Protein AF-A0AAD4YMC9-F1 (afdb_monomer)

Solvent-accessible surface area (backbone atoms only — not comparable to full-atom values): 6357 Å² total; per-residue (Å²): 118,79,87,75,67,82,70,61,77,69,57,55,56,53,53,50,50,51,53,51,49,53,55,74,73,39,73,92,55,66,74,19,48,27,41,34,62,52,58,70,92,81,46,60,99,86,51,73,63,54,41,75,26,37,43,72,48,78,41,62,96,90,48,32,35,30,28,38,27,82,87,80,70,43,82,44,67,43,78,58,65,49,80,41,89,90,42,50,69,77,58,58,70,58,72,74,55,77,78,78,84,130

pLDDT: mean 74.2, std 11.3, range [50.88, 88.38]

Radius of gyration: 20.19 Å; Cα contacts (8 Å, |Δi|>4): 122; chains: 1; bounding box: 40×46×56 Å

Structure (mmCIF, N/CA/C/O backbone):
data_AF-A0AAD4YMC9-F1
#
_entry.id   AF-A0AAD4YMC9-F1
#
loop_
_atom_site.group_PDB
_atom_site.id
_atom_site.type_symbol
_atom_site.label_atom_id
_atom_site.label_alt_id
_atom_site.label_comp_id
_atom_site.label_asym_id
_atom_site.label_entity_id
_atom_site.label_seq_id
_atom_site.pdbx_PDB_ins_code
_atom_site.Cartn_x
_atom_site.Cartn_y
_atom_site.Cartn_z
_atom_site.occupancy
_atom_site.B_iso_or_equiv
_atom_site.auth_seq_id
_atom_site.auth_comp_id
_atom_site.auth_asym_id
_atom_site.auth_atom_id
_atom_site.pdbx_PDB_model_num
ATOM 1 N N . MET A 1 1 ? 13.594 -19.089 -26.811 1.00 53.41 1 MET A N 1
ATOM 2 C CA . MET A 1 1 ? 14.348 -17.931 -26.276 1.00 53.41 1 MET A CA 1
ATOM 3 C C . MET A 1 1 ? 14.336 -16.803 -27.292 1.00 53.41 1 MET A C 1
ATOM 5 O O . MET A 1 1 ? 14.528 -17.081 -28.473 1.00 53.41 1 MET A O 1
ATOM 9 N N . LEU A 1 2 ? 14.151 -15.563 -26.823 1.00 60.88 2 LEU A N 1
ATOM 10 C CA . LEU A 1 2 ? 14.175 -14.322 -27.618 1.00 60.88 2 LEU A CA 1
ATOM 11 C C . LEU A 1 2 ? 15.392 -14.213 -28.557 1.00 60.88 2 LEU A C 1
ATOM 13 O O . LEU A 1 2 ? 15.291 -13.594 -29.609 1.00 60.88 2 LEU A O 1
ATOM 17 N N . SER A 1 3 ? 16.501 -14.886 -28.239 1.00 60.53 3 SER A N 1
ATOM 18 C CA . SER A 1 3 ? 17.723 -14.959 -29.053 1.00 60.53 3 SER A CA 1
ATOM 19 C C . SER A 1 3 ? 17.531 -15.402 -30.512 1.00 60.53 3 SER A C 1
ATOM 21 O O . SER A 1 3 ? 18.383 -15.112 -31.345 1.00 60.53 3 SER A O 1
ATOM 23 N N . HIS A 1 4 ? 16.418 -16.057 -30.854 1.00 72.94 4 HIS A N 1
ATOM 24 C CA . HIS A 1 4 ? 16.122 -16.491 -32.226 1.00 72.94 4 HIS A CA 1
ATOM 25 C C . HIS A 1 4 ? 15.272 -15.490 -33.028 1.00 72.94 4 HIS A C 1
ATOM 27 O O . HIS A 1 4 ? 15.009 -15.726 -34.204 1.00 72.94 4 HIS A O 1
ATOM 33 N N . ALA A 1 5 ? 14.853 -14.369 -32.429 1.00 76.75 5 ALA A N 1
ATOM 34 C CA . ALA A 1 5 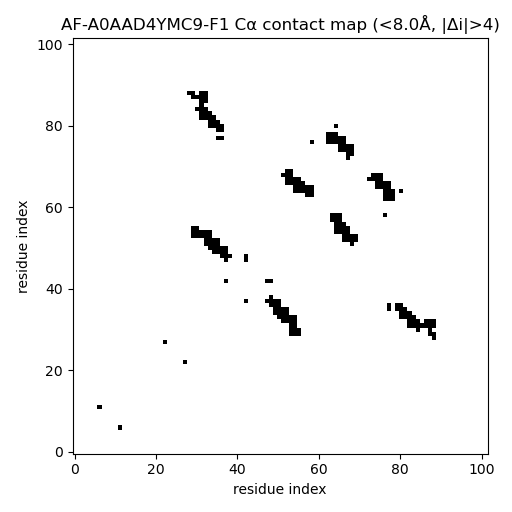? 13.903 -13.430 -33.032 1.00 76.75 5 ALA A CA 1
ATOM 35 C C . ALA A 1 5 ? 14.485 -12.548 -34.161 1.00 76.75 5 ALA A C 1
ATOM 37 O O . ALA A 1 5 ? 13.740 -11.784 -34.763 1.00 76.75 5 ALA A O 1
ATOM 38 N N . LYS A 1 6 ? 15.792 -12.643 -34.470 1.00 80.62 6 LYS A N 1
ATOM 39 C CA . LYS A 1 6 ? 16.488 -11.866 -35.527 1.00 80.62 6 LYS A CA 1
ATOM 40 C C . LYS A 1 6 ? 16.187 -10.351 -35.507 1.00 80.62 6 LYS A C 1
ATOM 42 O O . LYS A 1 6 ? 16.145 -9.711 -36.554 1.00 80.62 6 LYS A O 1
ATOM 47 N N . LEU A 1 7 ? 15.986 -9.769 -34.323 1.00 77.25 7 LEU A N 1
ATOM 48 C CA . LEU A 1 7 ? 15.682 -8.343 -34.185 1.00 77.25 7 LEU A CA 1
ATOM 49 C C . LEU A 1 7 ? 16.940 -7.464 -34.332 1.00 77.25 7 LEU A C 1
ATOM 51 O O . LEU A 1 7 ? 18.023 -7.878 -33.897 1.00 77.25 7 LEU A O 1
ATOM 55 N N . PRO A 1 8 ? 16.810 -6.240 -34.886 1.00 82.50 8 PRO A N 1
ATOM 56 C CA . PRO A 1 8 ? 17.896 -5.262 -34.957 1.00 82.50 8 PRO A CA 1
ATOM 57 C C . PRO A 1 8 ? 18.485 -4.931 -33.579 1.00 82.50 8 PRO A C 1
ATOM 59 O O . PRO A 1 8 ? 17.760 -4.870 -32.590 1.00 82.50 8 PRO A O 1
ATOM 62 N N . LYS A 1 9 ? 19.797 -4.654 -33.510 1.00 73.69 9 LYS A N 1
ATOM 63 C CA . LYS A 1 9 ? 20.521 -4.355 -32.252 1.00 73.69 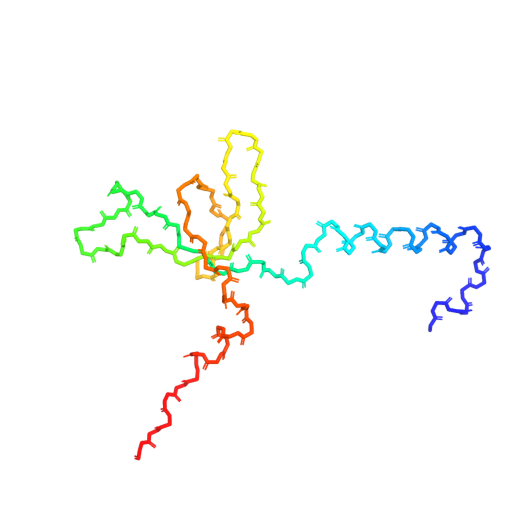9 LYS A CA 1
ATOM 64 C C . LYS A 1 9 ? 19.898 -3.216 -31.427 1.00 73.69 9 LYS A C 1
ATOM 66 O O . LYS A 1 9 ? 19.940 -3.280 -30.205 1.00 73.69 9 LYS A O 1
ATOM 71 N N . SER A 1 10 ? 19.295 -2.220 -32.077 1.00 79.31 10 SER A N 1
ATOM 72 C CA . SER A 1 10 ? 18.619 -1.090 -31.421 1.00 79.31 10 SER A CA 1
ATOM 73 C C . SER A 1 10 ? 17.424 -1.517 -30.563 1.00 79.31 10 SER A C 1
ATOM 75 O O . SER A 1 10 ? 17.274 -1.035 -29.445 1.00 79.31 10 SER A O 1
ATOM 77 N N . PHE A 1 11 ? 16.640 -2.491 -31.033 1.00 79.44 11 PHE A N 1
ATOM 78 C CA . PHE A 1 11 ? 15.468 -3.009 -30.320 1.00 79.44 11 PHE A CA 1
ATOM 79 C C . PHE A 1 11 ? 15.832 -3.698 -29.001 1.00 79.44 11 PHE A C 1
ATOM 81 O O . PHE A 1 11 ? 15.040 -3.720 -28.064 1.00 79.44 11 PHE A O 1
ATOM 88 N N . TRP A 1 12 ? 17.046 -4.243 -28.902 1.00 80.00 12 TRP A N 1
ATOM 89 C CA . TRP A 1 12 ? 17.529 -4.861 -27.669 1.00 80.00 12 TRP A CA 1
ATOM 90 C C . TRP A 1 12 ? 17.838 -3.830 -26.583 1.00 80.00 12 TRP A C 1
ATOM 92 O O . TRP A 1 12 ? 17.618 -4.114 -25.409 1.00 80.00 12 TRP A O 1
ATOM 102 N N . GLY A 1 13 ? 18.302 -2.636 -26.969 1.00 83.75 13 GLY A N 1
ATOM 103 C CA . GLY A 1 13 ? 18.502 -1.525 -26.038 1.00 83.75 13 GLY A CA 1
ATOM 104 C C . GLY A 1 13 ? 17.180 -1.043 -25.441 1.00 83.75 13 GLY A C 1
ATOM 105 O O . GLY A 1 13 ? 17.075 -0.892 -24.228 1.00 83.75 13 GLY A O 1
ATOM 106 N N . GLU A 1 14 ? 16.151 -0.892 -26.277 1.00 83.06 14 GLU A N 1
ATOM 107 C CA . GLU A 1 14 ? 14.804 -0.492 -25.843 1.00 83.06 14 GLU A CA 1
ATOM 108 C C . GLU A 1 14 ? 14.123 -1.556 -24.978 1.00 83.06 14 GLU A C 1
ATOM 110 O O . GLU A 1 14 ? 13.527 -1.231 -23.950 1.00 83.06 14 GLU A O 1
ATOM 115 N N . ALA A 1 15 ? 14.244 -2.834 -25.349 1.00 85.88 15 ALA A N 1
ATOM 116 C CA . ALA A 1 15 ? 13.688 -3.935 -24.570 1.00 85.88 15 ALA A CA 1
ATOM 117 C C . ALA A 1 15 ? 14.338 -4.039 -23.181 1.00 85.88 15 ALA A C 1
ATOM 119 O O . ALA A 1 15 ? 13.638 -4.246 -22.191 1.00 85.88 15 ALA A O 1
ATOM 120 N N . LEU A 1 16 ? 15.662 -3.862 -23.097 1.00 85.94 16 LEU A N 1
ATOM 121 C CA . LEU A 1 16 ? 16.382 -3.837 -2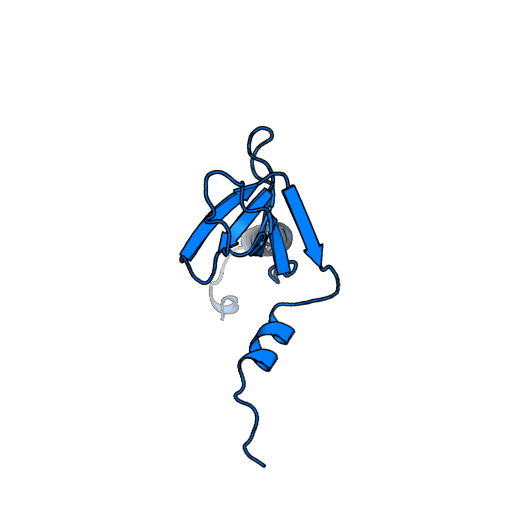1.825 1.00 85.94 16 LEU A CA 1
ATOM 122 C C . LEU A 1 16 ? 15.965 -2.632 -20.976 1.00 85.94 16 LEU A C 1
ATOM 124 O O . LEU A 1 16 ? 15.668 -2.809 -19.799 1.00 85.94 16 LEU A O 1
ATOM 128 N N . MET A 1 17 ? 15.893 -1.436 -21.570 1.00 83.25 17 MET A N 1
ATOM 129 C CA . MET A 1 17 ? 15.479 -0.225 -20.858 1.00 83.25 17 MET A CA 1
ATOM 130 C C . MET A 1 17 ? 14.057 -0.359 -20.314 1.00 83.25 17 MET A C 1
ATOM 132 O O . MET A 1 17 ? 13.827 -0.130 -19.138 1.00 83.25 17 MET A O 1
ATOM 136 N N . THR A 1 18 ? 13.131 -0.862 -21.131 1.00 83.69 18 THR A N 1
ATOM 137 C CA . THR A 1 18 ? 11.741 -1.100 -20.722 1.00 83.69 18 THR A CA 1
ATOM 138 C C . THR A 1 18 ? 11.648 -2.131 -19.597 1.00 83.69 18 THR A C 1
ATOM 140 O O . THR A 1 18 ? 10.875 -1.955 -18.661 1.00 83.69 18 THR A O 1
ATOM 143 N N . ALA A 1 19 ? 12.434 -3.211 -19.652 1.00 83.00 19 ALA A N 1
ATOM 144 C CA . ALA A 1 19 ? 12.467 -4.200 -18.577 1.00 83.00 19 ALA A CA 1
ATOM 145 C C . ALA A 1 19 ? 13.006 -3.600 -17.268 1.00 83.00 19 ALA A C 1
ATOM 147 O O . ALA A 1 19 ? 12.432 -3.843 -16.209 1.00 83.00 19 ALA A O 1
ATOM 148 N N . VAL A 1 20 ? 14.071 -2.795 -17.342 1.00 80.44 20 VAL A N 1
ATOM 149 C CA . VAL A 1 20 ? 14.642 -2.074 -16.193 1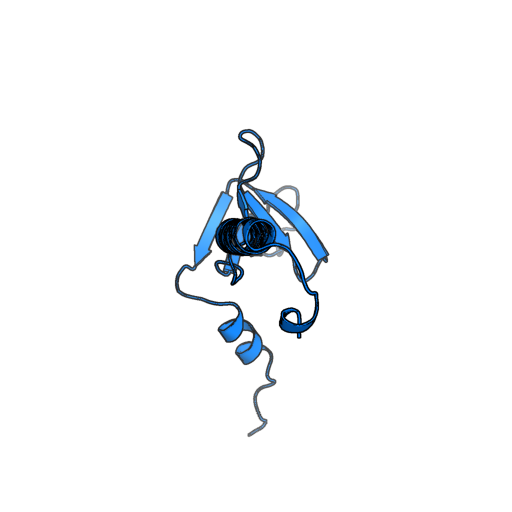.00 80.44 20 VAL A CA 1
ATOM 150 C C . VAL A 1 20 ? 13.641 -1.067 -15.630 1.00 80.44 20 VAL A C 1
ATOM 152 O O . VAL A 1 20 ? 13.420 -1.047 -14.423 1.00 80.44 20 VAL A O 1
ATOM 155 N N . ASP A 1 21 ? 12.982 -0.293 -16.489 1.00 79.75 21 ASP A N 1
ATOM 156 C CA . ASP A 1 21 ? 11.954 0.668 -16.098 1.00 79.75 21 ASP A CA 1
ATOM 157 C C . ASP A 1 21 ? 10.786 -0.030 -15.398 1.00 79.75 21 ASP A C 1
ATOM 159 O O . ASP A 1 21 ? 10.376 0.397 -14.326 1.00 79.75 21 ASP A O 1
ATOM 163 N N . LEU A 1 22 ? 10.290 -1.151 -15.931 1.00 74.12 22 LEU A N 1
ATOM 164 C CA . LEU A 1 22 ? 9.210 -1.923 -15.306 1.00 74.12 22 LEU A CA 1
ATOM 165 C C . LEU A 1 22 ? 9.609 -2.516 -13.9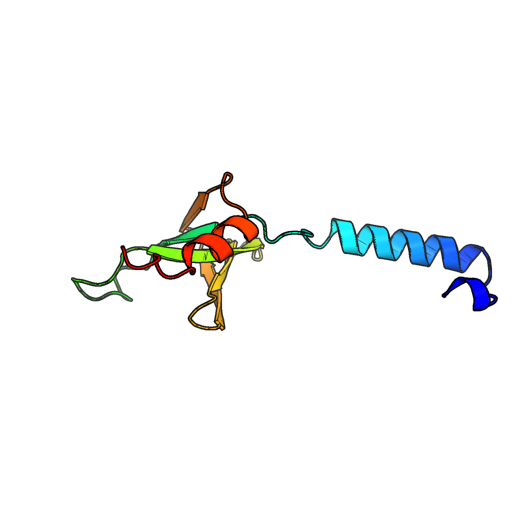46 1.00 74.12 22 LEU A C 1
ATOM 167 O O . LEU A 1 22 ? 8.793 -2.513 -13.024 1.00 74.12 22 LEU A O 1
ATOM 171 N N . ILE A 1 23 ? 10.846 -3.004 -13.810 1.00 70.06 23 ILE A N 1
ATOM 172 C CA . ILE A 1 23 ? 11.377 -3.541 -12.546 1.00 70.06 23 ILE A CA 1
ATOM 173 C C . ILE A 1 23 ? 11.549 -2.431 -11.507 1.00 70.06 23 ILE A C 1
ATOM 175 O O . ILE A 1 23 ? 11.268 -2.645 -10.334 1.00 70.06 23 ILE A O 1
ATOM 179 N N . ASN A 1 24 ? 11.987 -1.244 -11.922 1.00 71.12 24 ASN A N 1
ATOM 180 C CA . ASN A 1 24 ? 12.186 -0.116 -11.015 1.00 71.12 24 ASN A CA 1
ATOM 181 C C . ASN A 1 24 ? 10.867 0.582 -10.643 1.00 71.12 24 ASN A C 1
ATOM 183 O O . ASN A 1 24 ? 10.768 1.170 -9.568 1.00 71.12 24 ASN A O 1
ATOM 187 N N . LEU A 1 25 ? 9.850 0.527 -11.510 1.00 67.12 25 LEU A N 1
ATOM 188 C CA . LEU A 1 25 ? 8.538 1.136 -11.272 1.00 67.12 25 LEU A CA 1
ATOM 189 C C . LEU A 1 25 ? 7.638 0.275 -10.372 1.00 67.12 25 LEU A C 1
ATOM 191 O O . LEU A 1 25 ? 6.734 0.797 -9.719 1.00 67.12 25 LEU A O 1
ATOM 195 N N . SER A 1 26 ? 7.849 -1.043 -10.355 1.00 53.16 26 SER A N 1
ATOM 196 C CA . SER A 1 26 ? 7.066 -1.976 -9.553 1.00 53.16 26 SER A CA 1
ATOM 197 C C . SER A 1 26 ? 7.930 -2.517 -8.417 1.00 53.16 26 SER A C 1
ATOM 199 O O . SER A 1 26 ? 8.895 -3.225 -8.694 1.00 53.16 26 SER A O 1
ATOM 201 N N . PRO A 1 27 ? 7.615 -2.227 -7.143 1.00 54.91 27 PRO A N 1
ATOM 202 C CA . PRO A 1 27 ? 8.290 -2.881 -6.034 1.00 54.91 27 PRO A CA 1
ATOM 203 C C . PRO A 1 27 ? 8.158 -4.396 -6.212 1.00 54.91 27 PRO A C 1
ATOM 205 O O . PRO A 1 27 ? 7.055 -4.939 -6.192 1.00 54.91 27 PRO A O 1
ATOM 208 N N . SER A 1 28 ? 9.276 -5.074 -6.464 1.00 55.94 28 SER A N 1
ATOM 209 C CA . SER A 1 28 ? 9.322 -6.501 -6.816 1.00 55.94 28 SER A CA 1
ATOM 210 C C . SER A 1 28 ? 8.906 -7.424 -5.667 1.00 55.94 28 SER A C 1
ATOM 212 O O . SER A 1 28 ? 8.615 -8.598 -5.886 1.00 55.94 28 SER A O 1
ATOM 214 N N . ALA A 1 29 ? 8.802 -6.876 -4.461 1.00 56.47 29 ALA A N 1
ATOM 215 C CA . ALA A 1 29 ? 8.132 -7.467 -3.321 1.00 56.47 29 ALA A CA 1
ATOM 216 C C . ALA A 1 29 ? 7.129 -6.436 -2.784 1.00 56.47 29 ALA A C 1
ATOM 218 O O . ALA A 1 29 ? 7.471 -5.250 -2.721 1.00 56.47 29 ALA A O 1
ATOM 219 N N . PRO A 1 30 ? 5.901 -6.829 -2.405 1.00 55.44 30 PRO A N 1
ATOM 220 C CA . PRO A 1 30 ? 5.009 -5.881 -1.761 1.00 55.44 30 PRO A CA 1
ATOM 221 C C . PRO A 1 30 ? 5.634 -5.477 -0.425 1.00 55.44 30 PRO A C 1
ATOM 223 O O . PRO A 1 30 ? 5.980 -6.322 0.400 1.00 55.44 30 PRO A O 1
ATOM 226 N N . LEU A 1 31 ? 5.865 -4.172 -0.302 1.00 57.66 31 LEU A N 1
ATOM 227 C CA . LEU A 1 31 ? 6.744 -3.554 0.683 1.00 57.66 31 LEU A CA 1
ATOM 228 C C . LEU A 1 31 ? 6.055 -3.457 2.045 1.00 57.66 31 LEU A C 1
ATOM 230 O O . LEU A 1 31 ? 5.776 -2.360 2.512 1.00 57.66 31 LEU A O 1
ATOM 234 N N . ASN A 1 32 ? 5.836 -4.595 2.694 1.00 61.59 32 ASN A N 1
ATOM 235 C CA . ASN A 1 32 ? 5.498 -4.699 4.115 1.00 61.59 32 ASN A CA 1
ATOM 236 C C . ASN A 1 32 ? 3.997 -4.708 4.451 1.00 61.59 32 ASN A C 1
ATOM 238 O O . ASN A 1 32 ? 3.137 -4.166 3.740 1.00 61.59 32 ASN A O 1
ATOM 242 N N . GLU A 1 33 ? 3.709 -5.349 5.583 1.00 64.06 33 GLU A N 1
ATOM 243 C CA . GLU A 1 33 ? 2.422 -5.292 6.264 1.00 64.06 33 GLU A CA 1
ATOM 244 C C . GLU A 1 33 ? 2.203 -3.944 6.951 1.00 64.06 33 GLU A C 1
ATOM 246 O O . GLU A 1 33 ? 3.120 -3.279 7.449 1.00 64.06 33 GLU A O 1
ATOM 251 N N . LEU A 1 34 ? 0.939 -3.534 6.969 1.00 71.69 34 LEU A N 1
ATOM 252 C CA . LEU A 1 34 ? 0.497 -2.249 7.475 1.00 71.69 34 LEU A CA 1
ATOM 253 C C . LEU A 1 34 ? -0.814 -2.391 8.221 1.00 71.69 34 LEU A C 1
ATOM 255 O O . LEU A 1 34 ? -1.789 -2.915 7.681 1.00 71.69 34 LEU A O 1
ATOM 259 N N . PHE A 1 35 ? -0.898 -1.803 9.411 1.00 75.50 35 PHE A N 1
ATOM 260 C CA . PHE A 1 35 ? -2.186 -1.615 10.066 1.00 75.50 35 PHE A CA 1
ATOM 261 C C . PHE A 1 35 ? -2.787 -0.270 9.664 1.00 75.50 35 PHE A C 1
ATOM 263 O O . PHE A 1 35 ? -2.219 0.800 9.891 1.00 75.50 35 PHE A O 1
ATOM 270 N N . VAL A 1 36 ? -3.983 -0.330 9.091 1.00 78.75 36 VAL A N 1
ATOM 271 C CA . VAL A 1 36 ? -4.797 0.829 8.730 1.00 78.75 36 VAL A CA 1
ATOM 272 C C . VAL A 1 36 ? -5.786 1.087 9.850 1.00 78.75 36 VAL A C 1
ATOM 274 O O . VAL A 1 36 ? -6.497 0.171 10.276 1.00 78.75 36 VAL A O 1
ATOM 277 N N . HIS A 1 37 ? -5.863 2.326 10.329 1.00 81.50 37 HIS A N 1
ATOM 278 C CA . HIS A 1 37 ? -6.850 2.672 11.343 1.00 81.50 37 HIS A CA 1
ATOM 279 C C . HIS A 1 37 ? -8.276 2.564 10.782 1.00 81.50 37 HIS A C 1
ATOM 281 O O . HIS A 1 37 ? -8.575 3.106 9.717 1.00 81.50 37 HIS A O 1
ATOM 287 N N . ILE A 1 38 ? -9.174 1.889 11.509 1.00 79.38 38 ILE A N 1
ATOM 288 C CA . ILE A 1 38 ? -10.597 1.837 11.156 1.00 79.38 38 ILE A CA 1
ATOM 289 C C . ILE A 1 38 ? -11.324 2.977 11.890 1.00 79.38 38 ILE A C 1
ATOM 291 O O . ILE A 1 38 ? -11.374 2.962 13.128 1.00 79.38 38 ILE A O 1
ATOM 295 N N . PRO A 1 39 ? -11.922 3.944 11.160 1.00 76.00 39 PRO A N 1
ATOM 296 C CA . PRO A 1 39 ? -12.680 5.038 11.759 1.00 76.00 39 PRO A CA 1
ATOM 297 C C . PRO A 1 39 ? -13.798 4.533 12.671 1.00 76.00 39 PRO A C 1
ATOM 299 O O . PRO A 1 39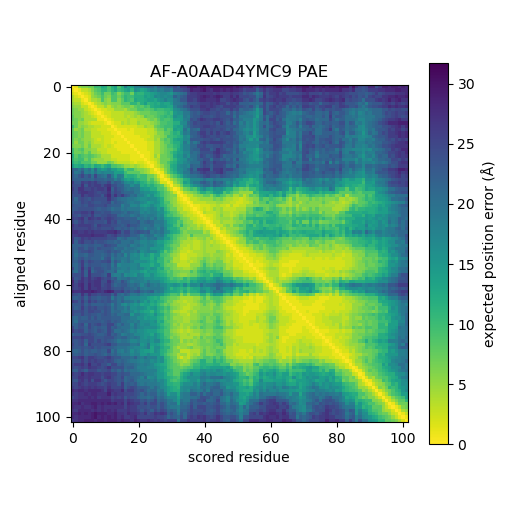 ? -14.429 3.510 12.391 1.00 76.00 39 PRO A O 1
ATOM 302 N N . LYS A 1 40 ? -14.087 5.281 13.743 1.00 72.44 40 LYS A N 1
ATOM 303 C CA . LYS A 1 40 ? -15.097 4.890 14.741 1.00 72.44 40 LYS A CA 1
ATOM 304 C C . LYS A 1 40 ? -16.489 4.684 14.139 1.00 72.44 40 LYS A C 1
ATOM 306 O O . LYS A 1 40 ? -17.210 3.811 14.596 1.00 72.44 40 LYS A O 1
ATOM 311 N N . ASP A 1 41 ? -16.834 5.429 13.096 1.00 76.94 41 ASP A N 1
ATOM 312 C CA . ASP A 1 41 ? -18.153 5.357 12.454 1.00 76.94 41 ASP A CA 1
ATOM 313 C C . ASP A 1 41 ? -18.364 4.056 11.667 1.00 76.94 41 ASP A C 1
ATOM 315 O O . ASP A 1 41 ? -19.488 3.698 11.330 1.00 76.94 41 ASP A O 1
ATOM 319 N N . LYS A 1 42 ? -17.275 3.331 11.376 1.00 72.00 42 LYS A N 1
ATOM 320 C CA . LYS A 1 42 ? -17.284 2.050 10.660 1.00 72.00 42 LYS A CA 1
ATOM 321 C C . LYS A 1 42 ? -17.065 0.848 11.584 1.00 72.00 42 LYS A C 1
ATOM 323 O O . LYS A 1 42 ? -16.845 -0.248 11.073 1.00 72.00 42 LYS A O 1
ATOM 328 N N . ARG A 1 43 ? -17.095 1.041 12.911 1.00 76.69 43 ARG A N 1
ATOM 329 C CA . ARG A 1 43 ? -16.817 -0.010 13.903 1.00 76.69 43 ARG A CA 1
ATOM 330 C C . ARG A 1 43 ? -17.892 -0.065 14.995 1.00 76.69 43 ARG A C 1
ATOM 332 O O . ARG A 1 43 ? -18.311 0.964 15.521 1.00 76.69 43 ARG A O 1
ATOM 339 N N . SER A 1 44 ? -18.290 -1.267 15.392 1.00 78.00 44 SER A N 1
ATOM 340 C CA . SER A 1 44 ? -19.045 -1.517 16.621 1.00 78.00 44 SER A CA 1
ATOM 341 C C . SER A 1 44 ? -18.134 -1.432 17.855 1.00 78.00 44 SER A C 1
ATOM 343 O O . SER A 1 44 ? -16.906 -1.423 17.755 1.00 78.00 44 SER A O 1
ATOM 345 N N . LYS A 1 45 ? -18.717 -1.367 19.060 1.00 74.44 45 LYS A N 1
ATOM 346 C CA . LYS A 1 45 ? -17.991 -1.167 20.333 1.00 74.44 45 LYS A CA 1
ATOM 347 C C . LYS A 1 45 ? -16.934 -2.250 20.613 1.00 74.44 45 LYS A C 1
ATOM 349 O O . LYS A 1 45 ? -15.989 -1.973 21.348 1.00 74.44 45 LYS A O 1
ATOM 354 N N . LEU A 1 46 ? -17.101 -3.441 20.033 1.00 81.38 46 LEU A N 1
ATOM 355 C CA . LEU A 1 46 ? -16.212 -4.598 20.192 1.00 81.38 46 LEU A CA 1
ATOM 356 C C . LEU A 1 46 ? -15.380 -4.922 18.940 1.00 81.38 46 LEU A C 1
ATOM 358 O O . LEU A 1 46 ? -14.619 -5.884 18.962 1.00 81.38 46 LEU A O 1
ATOM 362 N N . ASP A 1 47 ? -15.493 -4.131 17.871 1.00 78.12 47 ASP A N 1
ATOM 363 C CA . ASP A 1 47 ? -14.736 -4.381 16.644 1.00 78.12 47 ASP A CA 1
ATOM 364 C C . ASP A 1 47 ? -13.274 -3.931 16.775 1.00 78.12 47 ASP A C 1
ATOM 366 O O . ASP A 1 47 ? -12.934 -2.995 17.514 1.00 78.12 47 ASP A O 1
ATOM 370 N N . ALA A 1 48 ? -12.400 -4.586 16.007 1.00 80.19 48 ALA A N 1
ATOM 371 C CA . ALA A 1 48 ? -10.987 -4.242 15.922 1.00 80.19 48 ALA A CA 1
ATOM 372 C C . ALA A 1 48 ? -10.782 -2.774 15.497 1.00 80.19 48 ALA A C 1
ATOM 374 O O . ALA A 1 48 ? -11.502 -2.222 14.663 1.00 80.19 48 ALA A O 1
ATOM 375 N N . LYS A 1 49 ? -9.772 -2.119 16.085 1.00 82.00 49 LYS A N 1
ATOM 376 C CA . LYS A 1 49 ? -9.467 -0.695 15.836 1.00 82.00 49 LYS A CA 1
ATOM 377 C C . LYS A 1 49 ? -8.565 -0.470 14.621 1.00 82.00 49 LYS A C 1
ATOM 379 O O . LYS A 1 49 ? -8.408 0.672 14.185 1.00 82.00 49 LYS A O 1
ATOM 384 N N . SER A 1 50 ? -7.959 -1.532 14.115 1.00 82.75 50 SER A N 1
ATOM 385 C CA . SER A 1 50 ? -7.041 -1.523 12.989 1.00 82.75 50 SER A CA 1
ATOM 386 C C . SER A 1 50 ? -7.264 -2.759 12.134 1.00 82.75 50 SER A C 1
ATOM 388 O O . SER A 1 50 ? -7.756 -3.781 12.614 1.00 82.75 50 SER A O 1
ATOM 390 N N . LYS A 1 51 ? -6.918 -2.642 10.856 1.00 83.81 51 LYS A N 1
ATOM 391 C CA . LYS A 1 51 ? -6.978 -3.734 9.897 1.00 83.81 51 LYS A CA 1
ATOM 392 C C . LYS A 1 51 ? -5.638 -3.896 9.204 1.00 83.81 51 LYS A C 1
ATOM 394 O O . LYS A 1 51 ? -5.086 -2.906 8.737 1.00 83.81 51 LYS A O 1
ATOM 399 N N . GLU A 1 52 ? -5.161 -5.129 9.138 1.00 84.50 52 GLU A N 1
ATOM 400 C CA . GLU A 1 52 ? -3.958 -5.483 8.396 1.00 84.50 52 GLU A CA 1
ATOM 401 C C . GLU A 1 52 ? -4.216 -5.374 6.892 1.00 84.50 52 GLU A C 1
ATOM 403 O O . GLU A 1 52 ? -5.261 -5.800 6.381 1.00 84.50 52 GLU A O 1
ATOM 408 N N . CYS A 1 53 ? -3.300 -4.728 6.190 1.00 85.50 53 CYS A N 1
ATOM 409 C CA . CYS A 1 53 ? -3.330 -4.506 4.758 1.00 85.50 53 CYS A CA 1
ATOM 410 C C . CYS A 1 53 ? -1.906 -4.550 4.204 1.00 85.50 53 CYS A C 1
ATOM 412 O O . CYS A 1 53 ? -0.932 -4.327 4.915 1.00 85.50 53 CYS A O 1
ATOM 414 N N . ILE A 1 54 ? -1.802 -4.764 2.899 1.00 85.44 54 ILE A N 1
ATOM 415 C CA . ILE A 1 54 ? -0.531 -4.780 2.178 1.00 85.44 54 ILE A CA 1
ATOM 416 C C . ILE A 1 54 ? -0.299 -3.411 1.544 1.00 85.44 54 ILE A C 1
ATOM 418 O O . ILE A 1 54 ? -1.213 -2.851 0.924 1.00 85.44 54 ILE A O 1
ATOM 422 N N . PHE A 1 55 ? 0.914 -2.870 1.659 1.00 85.88 55 PHE A N 1
ATOM 423 C CA . PHE A 1 55 ? 1.267 -1.631 0.972 1.00 85.88 55 PHE A CA 1
ATOM 424 C C . PHE A 1 55 ? 1.245 -1.801 -0.549 1.00 85.88 55 PHE A C 1
ATOM 426 O O . PHE A 1 55 ? 1.924 -2.665 -1.095 1.00 85.88 55 PHE A O 1
ATOM 433 N N . MET A 1 56 ? 0.509 -0.936 -1.249 1.00 85.12 56 MET A N 1
ATOM 434 C CA . MET A 1 56 ? 0.471 -0.909 -2.720 1.00 85.12 56 MET A CA 1
ATOM 435 C C . MET A 1 56 ? 1.087 0.368 -3.304 1.00 85.12 56 MET A C 1
ATOM 437 O O . MET A 1 56 ? 1.166 0.509 -4.523 1.00 85.12 56 MET A O 1
ATOM 441 N N . GLY A 1 57 ? 1.487 1.320 -2.458 1.00 85.00 57 GLY A N 1
ATOM 442 C CA . GLY A 1 57 ? 2.091 2.582 -2.869 1.00 85.00 57 GLY A CA 1
ATOM 443 C C . GLY A 1 57 ? 1.311 3.809 -2.412 1.00 85.00 57 GLY A C 1
ATOM 444 O O . GLY A 1 57 ? 0.359 3.749 -1.635 1.00 85.00 57 GLY A O 1
ATOM 445 N N . TYR A 1 58 ? 1.709 4.959 -2.935 1.00 85.31 58 TYR A N 1
ATOM 446 C CA . TYR A 1 58 ? 1.077 6.237 -2.639 1.00 85.31 58 TYR A CA 1
ATOM 447 C C . TYR A 1 58 ? -0.145 6.442 -3.547 1.00 85.31 58 TYR A C 1
ATOM 449 O O . TYR A 1 58 ? -0.148 6.078 -4.730 1.00 85.31 58 TYR A O 1
ATOM 457 N N . GLY A 1 59 ? -1.234 6.960 -2.990 1.00 78.69 59 GLY A N 1
ATOM 458 C CA . GLY A 1 59 ? -2.312 7.571 -3.758 1.00 78.69 59 GLY A CA 1
ATOM 459 C C . GLY A 1 59 ? -1.913 8.978 -4.197 1.00 78.69 59 GLY A C 1
ATOM 460 O O . GLY A 1 59 ? -0.915 9.522 -3.734 1.00 78.69 59 GLY A O 1
ATOM 461 N N . ASN A 1 60 ? -2.691 9.563 -5.106 1.00 78.62 60 ASN A N 1
ATOM 462 C CA . ASN A 1 60 ? -2.481 10.949 -5.531 1.00 78.62 60 ASN A CA 1
ATOM 463 C C . ASN A 1 60 ? -2.583 11.892 -4.316 1.00 78.62 60 ASN A C 1
ATOM 465 O O . ASN A 1 60 ? -3.150 11.502 -3.295 1.00 78.62 60 ASN A O 1
ATOM 469 N N . GLU A 1 61 ? -2.084 13.123 -4.442 1.00 64.44 61 GLU A N 1
ATOM 470 C CA . GLU A 1 61 ? -1.867 14.084 -3.340 1.00 64.44 61 GLU A CA 1
ATOM 471 C C . GLU A 1 61 ? -3.046 14.229 -2.355 1.00 64.44 61 GLU A C 1
ATOM 473 O O . GLU A 1 61 ? -2.854 14.409 -1.155 1.00 64.44 61 GLU A O 1
ATOM 478 N N . GLU A 1 62 ? -4.281 14.063 -2.827 1.00 71.44 62 GLU A N 1
ATOM 479 C CA . GLU A 1 62 ? -5.489 14.153 -2.005 1.00 71.44 62 GLU A CA 1
ATOM 480 C C . GLU A 1 62 ? -5.817 12.887 -1.187 1.00 71.44 62 GLU A C 1
ATOM 482 O O . GLU A 1 62 ? -6.487 12.959 -0.152 1.00 71.44 62 GLU A O 1
ATOM 487 N N . PHE A 1 63 ? -5.364 11.708 -1.617 1.00 70.69 63 PHE A N 1
ATOM 488 C CA . PHE A 1 63 ? -5.984 10.431 -1.249 1.00 70.69 63 PHE A CA 1
ATOM 489 C C . PHE A 1 63 ? -5.158 9.517 -0.326 1.00 70.69 63 PHE A C 1
ATOM 491 O O . PHE A 1 63 ? -5.626 8.424 -0.006 1.00 70.69 63 PHE A O 1
ATOM 498 N N . GLY A 1 64 ? -3.992 9.948 0.165 1.00 85.00 64 GLY A N 1
ATOM 499 C CA . GLY A 1 64 ? -3.186 9.169 1.122 1.00 85.00 64 GLY A CA 1
ATOM 500 C C . GLY A 1 64 ? -2.596 7.885 0.524 1.00 85.00 64 GLY A C 1
ATOM 501 O O . GLY A 1 64 ? -2.443 7.777 -0.687 1.00 85.00 64 GLY A O 1
ATOM 502 N N . TYR A 1 65 ? -2.251 6.901 1.351 1.00 87.62 65 TYR A N 1
ATOM 503 C CA . TYR A 1 65 ? -1.660 5.631 0.916 1.00 87.62 65 TYR A CA 1
ATOM 504 C C . TYR A 1 65 ? -2.691 4.691 0.277 1.00 87.62 65 TYR A C 1
ATOM 506 O O . TYR A 1 65 ? -3.851 4.655 0.692 1.00 87.62 65 TYR A O 1
ATOM 514 N N . ARG A 1 66 ? -2.260 3.897 -0.713 1.00 88.19 66 ARG A N 1
ATOM 515 C CA . ARG A 1 66 ? -3.021 2.793 -1.317 1.00 88.19 66 ARG A CA 1
ATOM 516 C C . ARG A 1 66 ? -2.628 1.475 -0.666 1.00 88.19 66 ARG A C 1
ATOM 518 O O . ARG A 1 66 ? -1.456 1.113 -0.610 1.00 88.19 66 ARG A O 1
ATOM 525 N N . LEU A 1 67 ? -3.638 0.756 -0.204 1.00 87.88 67 LEU A N 1
ATOM 526 C CA . LEU A 1 67 ? -3.500 -0.428 0.630 1.00 87.88 67 LEU A CA 1
ATOM 527 C C . LEU A 1 67 ? -4.370 -1.536 0.046 1.00 87.88 67 LEU A C 1
ATOM 529 O O . LEU A 1 67 ? -5.504 -1.273 -0.358 1.00 87.88 67 LEU A O 1
ATOM 533 N N . TRP A 1 68 ? -3.869 -2.762 -0.012 1.00 86.38 68 TRP A N 1
ATOM 534 C CA . TRP A 1 68 ? -4.656 -3.923 -0.411 1.00 86.38 68 TRP A CA 1
ATOM 535 C C . TRP A 1 68 ? -5.139 -4.688 0.814 1.00 86.38 68 TRP A C 1
ATOM 537 O O . TRP A 1 68 ? -4.354 -5.068 1.675 1.00 86.38 68 TRP A O 1
ATOM 547 N N . ASP A 1 69 ? -6.442 -4.926 0.869 1.00 86.94 69 ASP A N 1
ATOM 548 C CA . ASP A 1 69 ? -7.089 -5.743 1.887 1.00 86.94 69 ASP A CA 1
ATOM 549 C C . ASP A 1 69 ? -7.235 -7.178 1.351 1.00 86.94 69 ASP A C 1
ATOM 551 O O . ASP A 1 69 ? -8.100 -7.407 0.495 1.00 86.94 69 ASP A O 1
ATOM 555 N N . PRO A 1 70 ? -6.420 -8.149 1.808 1.00 80.50 70 PRO A N 1
ATOM 556 C CA . PRO A 1 70 ? -6.434 -9.508 1.263 1.00 80.50 70 PRO A CA 1
ATOM 557 C C . PRO A 1 70 ? -7.733 -10.258 1.581 1.00 80.50 70 PRO A C 1
ATOM 559 O O . PRO A 1 70 ? -8.176 -11.086 0.782 1.00 80.50 70 PRO A O 1
ATOM 562 N N . VAL A 1 71 ? -8.382 -9.925 2.703 1.00 82.81 71 VAL A N 1
ATOM 563 C CA . VAL A 1 71 ? -9.624 -10.563 3.157 1.00 82.81 71 VAL A CA 1
ATOM 564 C C . VAL A 1 71 ? -10.816 -10.067 2.343 1.00 82.81 71 VAL A C 1
ATOM 566 O O . VAL A 1 71 ? -11.573 -10.862 1.794 1.00 82.81 71 VAL A O 1
ATOM 569 N N . ALA A 1 72 ? -10.989 -8.746 2.234 1.00 84.50 72 ALA A N 1
ATOM 570 C CA . ALA A 1 72 ? -12.121 -8.164 1.508 1.00 84.50 72 ALA A CA 1
ATOM 571 C C . ALA A 1 72 ? -11.867 -8.020 -0.001 1.00 84.50 72 ALA A C 1
ATOM 573 O O . ALA A 1 72 ? -12.775 -7.616 -0.727 1.00 84.50 72 ALA A O 1
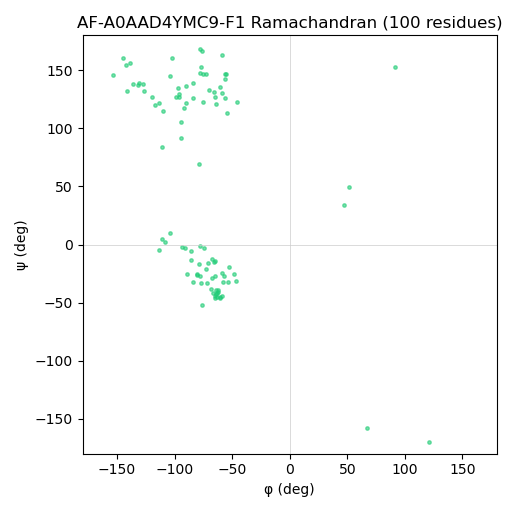ATOM 574 N N . ARG A 1 73 ? -10.643 -8.312 -0.461 1.00 83.38 73 ARG A N 1
ATOM 575 C CA . ARG A 1 73 ? -10.187 -8.202 -1.854 1.00 83.38 73 ARG A CA 1
ATOM 576 C C . ARG A 1 73 ? -10.489 -6.837 -2.473 1.00 83.38 73 ARG A C 1
ATOM 578 O O . ARG A 1 73 ? -11.052 -6.741 -3.563 1.00 83.38 73 ARG A O 1
ATOM 585 N N . LYS A 1 74 ? -10.133 -5.767 -1.759 1.00 86.62 74 LYS A N 1
ATOM 586 C CA . LYS A 1 74 ? -10.384 -4.384 -2.186 1.00 86.62 74 LYS A CA 1
ATOM 587 C C . LYS A 1 74 ? -9.198 -3.471 -1.907 1.00 86.62 74 LYS A C 1
ATOM 589 O O . LYS A 1 74 ? -8.423 -3.703 -0.982 1.00 86.62 74 LYS A O 1
ATOM 594 N N . ILE A 1 75 ? -9.117 -2.384 -2.670 1.00 86.56 75 ILE A N 1
ATOM 595 C CA . ILE A 1 75 ? -8.163 -1.304 -2.412 1.00 86.56 75 ILE A CA 1
ATOM 596 C C . ILE A 1 75 ? -8.762 -0.348 -1.375 1.00 86.56 75 ILE A C 1
ATOM 598 O O . ILE A 1 75 ? -9.863 0.176 -1.557 1.00 86.56 75 ILE A O 1
ATOM 602 N N . ILE A 1 76 ? -8.019 -0.105 -0.300 1.00 87.38 76 ILE A N 1
ATOM 603 C CA . ILE A 1 76 ? -8.305 0.876 0.744 1.00 87.38 76 ILE A CA 1
ATOM 604 C C . ILE A 1 76 ? -7.384 2.083 0.547 1.00 87.38 76 ILE A C 1
ATOM 606 O O . ILE A 1 76 ? -6.238 1.952 0.117 1.00 87.38 76 ILE A O 1
ATOM 610 N N . ARG A 1 77 ? -7.905 3.274 0.849 1.00 88.38 77 ARG A N 1
ATOM 611 C CA . ARG A 1 77 ? -7.139 4.520 0.869 1.00 88.38 77 ARG A CA 1
ATOM 612 C C . ARG A 1 77 ? -7.182 5.115 2.271 1.00 88.38 77 ARG A C 1
ATOM 614 O O . ARG A 1 77 ? -8.275 5.255 2.819 1.00 88.38 77 ARG A O 1
ATOM 621 N N . SER A 1 78 ? -6.026 5.422 2.851 1.00 85.94 78 SER A N 1
ATOM 622 C CA . SER A 1 78 ? -5.929 6.010 4.194 1.00 85.94 78 SER A CA 1
ATOM 623 C C . SER A 1 78 ? -4.653 6.830 4.353 1.00 85.94 78 SER A C 1
ATOM 625 O O . SER A 1 78 ? -3.616 6.482 3.795 1.00 85.94 78 SER A O 1
ATOM 627 N N . ARG A 1 79 ? -4.722 7.914 5.131 1.00 85.69 79 ARG A N 1
ATOM 628 C CA . ARG A 1 79 ? -3.538 8.664 5.589 1.00 85.69 79 ARG A CA 1
ATOM 629 C C . ARG A 1 79 ? -2.998 8.118 6.915 1.00 85.69 79 ARG A C 1
ATOM 631 O O . ARG A 1 79 ? -1.804 8.221 7.165 1.00 85.69 79 ARG A O 1
ATOM 638 N N . ASP A 1 80 ? -3.865 7.485 7.703 1.00 85.38 80 ASP A N 1
ATOM 639 C CA . ASP A 1 80 ? -3.544 6.943 9.022 1.00 85.38 80 ASP A CA 1
ATOM 640 C C . ASP A 1 80 ? -3.162 5.464 8.891 1.00 85.38 80 ASP A C 1
ATOM 642 O O . ASP A 1 80 ? -4.025 4.573 8.883 1.00 85.38 80 ASP A O 1
ATOM 646 N N . VAL A 1 81 ? -1.862 5.223 8.724 1.00 81.88 81 VAL A N 1
ATOM 647 C CA . VAL A 1 81 ? -1.266 3.900 8.502 1.00 81.88 81 VAL A CA 1
ATOM 648 C C . VAL A 1 81 ? -0.008 3.762 9.356 1.00 81.88 81 VAL A C 1
ATOM 650 O O . VAL A 1 81 ? 0.781 4.701 9.441 1.00 81.88 81 VAL A O 1
ATOM 653 N N . VAL A 1 82 ? 0.181 2.599 9.981 1.00 83.62 82 VAL A N 1
ATOM 654 C CA . VAL A 1 82 ? 1.383 2.263 10.761 1.00 83.62 82 VAL A CA 1
ATOM 655 C C . VAL A 1 82 ? 2.146 1.146 10.057 1.00 83.62 82 VAL A C 1
ATOM 657 O O . VAL A 1 82 ? 1.564 0.081 9.839 1.00 83.62 82 VAL A O 1
ATOM 660 N N . PHE A 1 83 ? 3.415 1.411 9.717 1.00 80.19 83 PHE A N 1
ATOM 661 C CA . PHE A 1 83 ? 4.310 0.523 8.964 1.00 80.19 83 PHE A CA 1
ATOM 662 C C . PHE A 1 83 ? 5.112 -0.416 9.861 1.00 80.19 83 PHE A C 1
ATOM 664 O O . PHE A 1 83 ? 5.663 0.015 10.871 1.00 80.19 83 PHE A O 1
ATOM 671 N N . PHE A 1 84 ? 5.193 -1.684 9.451 1.00 74.19 84 PHE A N 1
ATOM 672 C CA . PHE A 1 84 ? 6.063 -2.699 10.044 1.00 74.19 84 PHE A CA 1
ATOM 673 C C . PHE A 1 84 ? 7.150 -3.042 9.036 1.00 74.19 84 PHE A C 1
ATOM 675 O O . PHE A 1 84 ? 7.023 -3.979 8.259 1.00 74.19 84 PHE A O 1
ATOM 682 N N . GLU A 1 85 ? 8.211 -2.241 9.015 1.00 69.38 85 GLU A N 1
ATOM 683 C CA . GLU A 1 85 ? 9.286 -2.356 8.017 1.00 69.38 85 GLU A CA 1
ATOM 684 C C . GLU A 1 85 ? 10.095 -3.662 8.133 1.00 69.38 85 GLU A C 1
ATOM 686 O O . GLU A 1 85 ? 10.787 -4.041 7.191 1.00 69.38 85 GLU A O 1
ATOM 691 N N . ASP A 1 86 ? 9.958 -4.373 9.255 1.00 71.25 86 ASP A N 1
ATOM 692 C CA . ASP A 1 86 ? 10.703 -5.595 9.567 1.00 71.25 86 ASP A CA 1
ATOM 693 C C . ASP A 1 86 ? 10.000 -6.894 9.120 1.00 71.25 86 ASP A C 1
ATOM 695 O O . ASP A 1 86 ? 10.556 -7.978 9.301 1.00 71.25 86 ASP A O 1
ATOM 699 N N . GLN A 1 87 ? 8.785 -6.820 8.560 1.00 64.25 87 GLN A N 1
ATOM 700 C CA . GLN A 1 87 ? 7.982 -7.992 8.183 1.00 64.25 87 GLN A CA 1
ATOM 701 C C . GLN A 1 87 ? 7.738 -8.042 6.671 1.00 64.25 87 GLN A C 1
ATOM 703 O O . GLN A 1 87 ? 7.137 -7.137 6.089 1.00 64.25 87 GLN A O 1
ATOM 708 N N . ASN A 1 88 ? 8.192 -9.125 6.029 1.00 63.09 88 ASN A N 1
ATOM 709 C CA . ASN A 1 88 ? 7.998 -9.363 4.598 1.00 63.09 88 ASN A CA 1
ATOM 710 C C . ASN A 1 88 ? 6.879 -10.380 4.337 1.00 63.09 88 ASN A C 1
ATOM 712 O O . ASN A 1 88 ? 6.565 -11.225 5.169 1.00 63.09 88 ASN A O 1
ATOM 716 N N . ILE A 1 89 ? 6.337 -10.376 3.114 1.00 59.44 89 ILE A N 1
ATOM 717 C CA . ILE A 1 89 ? 5.236 -11.274 2.710 1.00 59.44 89 ILE A CA 1
ATOM 718 C C . ILE A 1 89 ? 5.526 -12.767 2.869 1.00 59.44 89 ILE A C 1
ATOM 720 O O . ILE A 1 89 ? 4.609 -13.574 3.040 1.00 59.44 89 ILE A O 1
ATOM 724 N N . GLU A 1 90 ? 6.795 -13.152 2.803 1.00 60.06 90 GLU A N 1
ATOM 725 C CA . GLU A 1 90 ? 7.191 -14.547 2.981 1.00 60.06 90 GLU A CA 1
ATOM 726 C C . GLU A 1 90 ? 7.090 -15.012 4.441 1.00 60.06 90 GLU A C 1
ATOM 728 O O . GLU A 1 90 ? 6.964 -16.214 4.685 1.00 60.06 90 GLU A O 1
ATOM 733 N N . ASP A 1 91 ? 7.097 -14.089 5.407 1.00 58.56 91 ASP A N 1
ATOM 734 C CA . ASP A 1 91 ? 6.944 -14.411 6.826 1.00 58.56 91 ASP A CA 1
ATOM 735 C C . ASP A 1 91 ? 5.472 -14.704 7.174 1.00 58.56 91 ASP A C 1
ATOM 737 O O . ASP A 1 91 ? 5.195 -15.656 7.899 1.00 58.56 91 ASP A O 1
ATOM 741 N N . ILE A 1 92 ? 4.528 -14.034 6.508 1.00 55.62 92 ILE A N 1
ATOM 742 C CA . ILE A 1 92 ? 3.065 -14.209 6.655 1.00 55.62 92 ILE A CA 1
ATOM 743 C C . ILE A 1 92 ? 2.617 -15.641 6.356 1.00 55.62 92 ILE A C 1
ATOM 745 O O . ILE A 1 92 ? 1.832 -16.250 7.079 1.00 55.62 92 ILE A O 1
ATOM 749 N N . ARG A 1 93 ? 3.148 -16.234 5.278 1.00 55.72 93 ARG A N 1
ATOM 750 C CA . ARG A 1 93 ? 2.776 -17.597 4.855 1.00 55.72 93 ARG A CA 1
ATOM 751 C C . ARG A 1 93 ? 3.183 -18.671 5.863 1.00 55.72 93 ARG A C 1
ATOM 753 O O . ARG A 1 93 ? 2.773 -19.825 5.715 1.00 55.72 93 ARG A O 1
ATOM 760 N N . ARG A 1 94 ? 4.044 -18.345 6.832 1.00 54.78 94 ARG A N 1
ATOM 761 C CA . ARG A 1 94 ? 4.476 -19.287 7.868 1.00 54.78 94 ARG A CA 1
ATOM 762 C C . ARG A 1 94 ? 3.486 -19.354 9.027 1.00 54.78 94 ARG A C 1
ATOM 764 O O . ARG A 1 94 ? 3.314 -20.454 9.549 1.00 54.78 94 ARG A O 1
ATOM 771 N N . ASP A 1 95 ? 2.806 -18.255 9.343 1.00 55.22 95 ASP A N 1
ATOM 772 C CA . ASP A 1 95 ? 1.884 -18.165 10.485 1.00 55.22 95 ASP A CA 1
ATOM 773 C C . ASP A 1 95 ? 0.512 -18.810 10.216 1.00 55.22 95 ASP A C 1
ATOM 775 O O . ASP A 1 95 ? -0.186 -19.200 11.147 1.00 55.22 95 ASP A O 1
ATOM 779 N N . ASP A 1 96 ? 0.167 -19.056 8.947 1.00 56.41 96 ASP A N 1
ATOM 780 C CA . ASP A 1 96 ? -1.028 -19.822 8.553 1.00 56.41 96 ASP A CA 1
ATOM 781 C C . ASP A 1 96 ? -0.872 -21.352 8.693 1.00 56.41 96 ASP A C 1
ATOM 783 O O . ASP A 1 96 ? -1.804 -22.111 8.395 1.00 56.41 96 ASP A O 1
ATOM 787 N N . LYS A 1 97 ? 0.296 -21.867 9.113 1.00 50.88 97 LYS A N 1
ATOM 788 C CA . LYS A 1 97 ? 0.420 -23.309 9.371 1.00 50.88 97 LYS A CA 1
ATOM 789 C C . LYS A 1 97 ? -0.282 -23.647 10.686 1.00 50.88 97 LYS A C 1
ATOM 791 O O . LYS A 1 97 ? 0.122 -23.127 11.721 1.00 50.88 97 LYS A O 1
ATOM 796 N N . PRO A 1 98 ? -1.270 -24.563 10.683 1.00 53.91 98 PRO A N 1
ATOM 797 C CA . PRO A 1 98 ? -1.887 -25.002 11.922 1.00 53.91 98 PRO A CA 1
ATOM 798 C C . PRO A 1 98 ? -0.806 -25.590 12.827 1.00 53.91 98 PRO A C 1
ATOM 800 O O . PRO A 1 98 ? -0.018 -26.435 12.382 1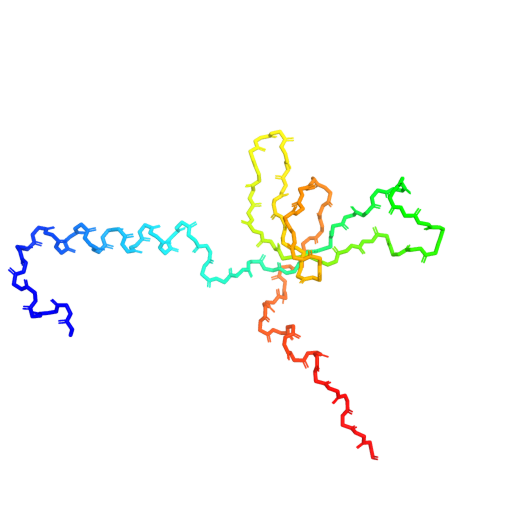.00 53.91 98 PRO A O 1
ATOM 803 N N . ASP A 1 99 ? -0.778 -25.131 14.079 1.00 63.62 99 ASP A N 1
ATOM 804 C CA . ASP A 1 99 ? 0.057 -25.707 15.125 1.00 63.62 99 ASP A CA 1
ATOM 805 C C . ASP A 1 99 ? -0.069 -27.230 15.072 1.00 63.62 99 ASP A C 1
ATOM 807 O O . ASP A 1 99 ? -1.167 -27.794 15.136 1.00 63.62 99 ASP A O 1
ATOM 811 N N . LYS A 1 100 ? 1.071 -27.909 14.907 1.00 51.50 100 LYS A N 1
ATOM 812 C CA . LYS A 1 100 ? 1.110 -29.369 14.965 1.00 51.50 100 LYS A CA 1
ATOM 813 C C . LYS A 1 100 ? 0.520 -29.790 16.316 1.00 51.50 100 LYS A C 1
ATOM 815 O O . LYS A 1 1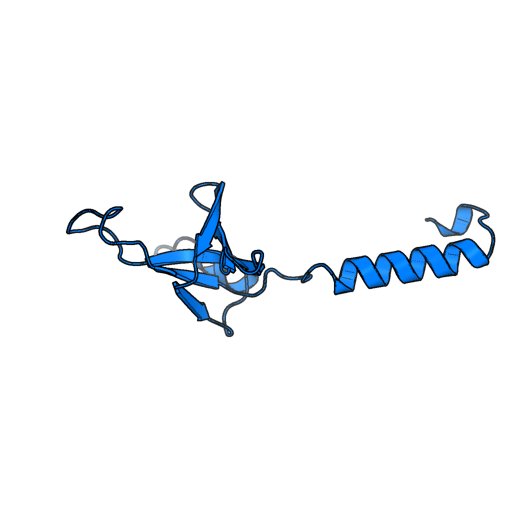00 ? 1.017 -29.316 17.341 1.00 51.50 100 LYS A O 1
ATOM 820 N N . PRO A 1 101 ? -0.493 -30.673 16.351 1.00 59.94 101 PRO A N 1
ATOM 821 C CA . PRO A 1 101 ? -0.983 -31.184 17.620 1.00 59.94 101 PRO A CA 1
ATOM 822 C C . PRO A 1 101 ? 0.164 -31.909 18.338 1.00 59.94 101 PRO A C 1
ATOM 824 O O . PRO A 1 101 ? 0.937 -32.628 17.696 1.00 59.94 101 PRO A O 1
ATOM 827 N N . ARG A 1 102 ? 0.297 -31.640 19.644 1.00 55.56 102 ARG A N 1
ATOM 828 C CA . ARG A 1 102 ? 1.234 -32.329 20.544 1.00 55.56 102 ARG A CA 1
ATOM 829 C C . ARG A 1 102 ? 0.899 -33.808 20.670 1.00 55.56 102 ARG A C 1
ATOM 831 O O . ARG A 1 102 ? -0.311 -34.128 20.669 1.00 55.56 102 ARG A O 1
#

Organism: Prunus dulcis (NCBI:txid3755)

Nearest PDB structures (foldseek):
  3pnw-assembly1_C  TM=6.714E-01  e=9.185E-01  Homo sapiens
  4j9f-assembly3_E  TM=5.716E-01  e=4.758E-01  Homo sapiens
  4q5y-assembly1_A  TM=6.508E-01  e=7.231E-01  Drosophila melanogaster
  4a4h-assembly1_A  TM=6.447E-01  e=1.239E+00  Homo sapiens
  5np5-assembly1_A  TM=5.641E-01  e=6.811E-01  Homo sapiens

InterPro domains:
  IPR039537 Retrotransposon Ty1/copia-like [PTHR42648] (1-69)
  IPR057670 Retroviral polymerase, SH3-like domain [PF25597] (35-91)

Sequence (102 aa):
MLSHAKLPKSFWGEALMTAVDLINLSPSAPLNELFVHIPKDKRSKLDAKSKECIFMGYGNEEFGYRLWDPVARKIIRSRDVVFFEDQNIEDIRRDDKPDKPR

Secondary structure (DSSP, 8-state):
-GGGS---HHHHHHHHHHHHHHHHHS-SS---EEEEEPPGGG--TTS-SEEEEEEEEEPPTTT-EEEEETTTTEEEEES-EEE-TT--HHHHHHHTS-----

Foldseek 3Di:
DCVVVPDDPVVVVVVVVVVVVVPVVAPPFQQAKKWAADDPVRDDPPDDRTAIWTFPAADPPVFGTWTARPVVRDIDTHNRMDGDRPDGPVNVVVVPDPDDDD

Mean predicted aligned error: 14.34 Å